Protein AF-A0A098M3K3-F1 (afdb_monomer_lite)

Radius of gyration: 18.9 Å; chains: 1; bounding box: 33×26×67 Å

Structure (mmCIF, N/CA/C/O backbone):
data_AF-A0A098M3K3-F1
#
_entry.id   AF-A0A098M3K3-F1
#
loop_
_atom_site.group_PDB
_atom_site.id
_atom_site.type_symbol
_atom_site.label_atom_id
_atom_site.label_alt_id
_atom_site.label_comp_id
_atom_site.label_asym_id
_atom_site.label_entity_id
_atom_site.label_seq_id
_atom_site.pdbx_PDB_ins_code
_atom_site.Cartn_x
_atom_site.Cartn_y
_atom_site.Cartn_z
_atom_site.occupancy
_atom_site.B_iso_or_equiv
_atom_site.auth_seq_id
_atom_site.auth_comp_id
_atom_site.auth_asym_id
_atom_site.auth_atom_id
_atom_site.pdbx_PDB_model_num
ATOM 1 N N . MET A 1 1 ? -6.202 -13.510 -53.362 1.00 38.06 1 MET A N 1
ATOM 2 C CA . MET A 1 1 ? -5.895 -13.620 -51.919 1.00 38.06 1 MET A CA 1
ATOM 3 C C . MET A 1 1 ? -5.090 -12.395 -51.524 1.00 38.06 1 MET A C 1
ATOM 5 O O . MET A 1 1 ? -4.087 -12.136 -52.174 1.00 38.06 1 MET A O 1
ATOM 9 N N . LYS A 1 2 ? -5.556 -11.593 -50.558 1.00 47.62 2 LYS A N 1
ATOM 10 C CA . LYS A 1 2 ? -4.767 -10.476 -50.016 1.00 47.62 2 LYS A CA 1
ATOM 11 C C . LYS A 1 2 ? -3.870 -11.036 -48.911 1.00 47.62 2 LYS A C 1
ATOM 13 O O . LYS A 1 2 ? -4.375 -11.716 -48.024 1.00 47.62 2 LYS A O 1
ATOM 18 N N . GLY A 1 3 ? -2.561 -10.839 -49.053 1.00 48.12 3 GLY A N 1
ATOM 19 C CA . GLY A 1 3 ? -1.548 -11.338 -48.127 1.00 48.12 3 GLY A CA 1
ATOM 20 C C . GLY A 1 3 ? -1.665 -10.679 -46.755 1.00 48.12 3 GLY A C 1
ATOM 21 O O . GLY A 1 3 ? -2.018 -9.506 -46.656 1.00 48.12 3 GLY A O 1
ATOM 22 N N . PHE A 1 4 ? -1.391 -11.451 -45.709 1.00 59.00 4 PHE A N 1
ATOM 23 C CA . PHE A 1 4 ? -1.269 -10.941 -44.349 1.00 59.00 4 PHE A CA 1
ATOM 24 C C . PHE A 1 4 ? 0.049 -10.167 -44.218 1.00 59.00 4 PHE A C 1
ATOM 26 O O . PHE A 1 4 ? 1.101 -10.696 -44.576 1.00 59.00 4 PHE A O 1
ATOM 33 N N . SER A 1 5 ? 0.003 -8.934 -43.708 1.00 55.91 5 SER A N 1
ATOM 34 C CA . SER A 1 5 ? 1.188 -8.234 -43.208 1.00 55.91 5 SER A CA 1
ATOM 35 C C . SER A 1 5 ? 1.329 -8.522 -41.718 1.00 55.91 5 SER A C 1
ATOM 37 O O . SER A 1 5 ? 0.404 -8.272 -40.947 1.00 55.91 5 SER A O 1
ATOM 39 N N . PHE A 1 6 ? 2.478 -9.055 -41.318 1.00 48.59 6 PHE A N 1
ATOM 40 C CA . PHE A 1 6 ? 2.827 -9.211 -39.911 1.00 48.59 6 PHE A CA 1
ATOM 41 C C . PHE A 1 6 ? 3.585 -7.963 -39.458 1.00 48.59 6 PHE A C 1
ATOM 43 O O . PHE A 1 6 ? 4.682 -7.698 -39.948 1.00 48.59 6 PHE A O 1
ATOM 50 N N . GLU A 1 7 ? 3.000 -7.198 -38.538 1.00 60.22 7 GLU A N 1
ATOM 51 C CA . GLU A 1 7 ? 3.714 -6.152 -37.806 1.00 60.22 7 GLU A CA 1
ATOM 52 C C . GLU A 1 7 ? 4.332 -6.778 -36.554 1.00 60.22 7 GLU A C 1
ATOM 54 O O . GLU A 1 7 ? 3.639 -7.306 -35.682 1.00 60.22 7 GLU A O 1
ATOM 59 N N . LEU A 1 8 ? 5.662 -6.776 -36.493 1.00 50.25 8 LEU A N 1
ATOM 60 C CA . LEU A 1 8 ? 6.417 -7.294 -35.360 1.00 50.25 8 LEU A CA 1
ATOM 61 C C . LEU A 1 8 ? 6.296 -6.313 -34.182 1.00 50.25 8 LEU A C 1
ATOM 63 O O . LEU A 1 8 ? 7.024 -5.329 -34.110 1.00 50.25 8 LEU A O 1
ATOM 67 N N . LEU A 1 9 ? 5.376 -6.586 -33.254 1.00 58.22 9 LEU A N 1
ATOM 68 C CA . LEU A 1 9 ? 5.146 -5.766 -32.052 1.00 58.22 9 LEU A CA 1
ATOM 69 C C . LEU A 1 9 ? 6.146 -6.039 -30.910 1.00 58.22 9 LEU A C 1
ATOM 71 O O . LEU A 1 9 ? 6.107 -5.364 -29.881 1.00 58.22 9 LEU A O 1
ATOM 75 N N . TRP A 1 10 ? 7.036 -7.026 -31.060 1.00 50.72 10 TRP A N 1
ATOM 76 C CA . TRP A 1 10 ? 7.972 -7.426 -30.010 1.00 50.72 10 TRP A CA 1
ATOM 77 C C . TRP A 1 10 ? 9.378 -7.670 -30.564 1.00 50.72 10 TRP A C 1
ATOM 79 O O . TRP A 1 10 ? 9.613 -8.647 -31.271 1.00 50.72 10 TRP A O 1
ATOM 89 N N . ASN A 1 11 ? 10.313 -6.786 -30.210 1.00 52.22 11 ASN A N 1
ATOM 90 C CA . ASN A 1 11 ? 11.748 -6.986 -30.391 1.00 52.22 11 ASN A CA 1
ATOM 91 C C . ASN A 1 11 ? 12.395 -7.145 -29.002 1.00 52.22 11 ASN A C 1
ATOM 93 O O . ASN A 1 11 ? 12.332 -6.230 -28.181 1.00 52.22 11 ASN A O 1
ATOM 97 N N . SER A 1 12 ? 12.959 -8.322 -28.720 1.00 54.84 12 SER A N 1
ATOM 98 C CA . SER A 1 12 ? 13.575 -8.664 -27.431 1.00 54.84 12 SER A CA 1
ATOM 99 C C . SER A 1 12 ? 14.977 -8.083 -27.244 1.00 54.84 12 SER A C 1
ATOM 101 O O . SER A 1 12 ? 15.460 -8.038 -26.121 1.00 54.84 12 SER A O 1
ATOM 103 N N . GLU A 1 13 ? 15.637 -7.624 -28.308 1.00 57.53 13 GLU A N 1
ATOM 104 C CA . GLU A 1 13 ? 17.044 -7.206 -28.245 1.00 57.53 13 GLU A CA 1
ATOM 105 C C . GLU A 1 13 ? 17.234 -5.785 -27.694 1.00 57.53 13 GLU A C 1
ATOM 107 O O . GLU A 1 13 ? 18.287 -5.479 -27.148 1.00 57.53 13 GLU A O 1
ATOM 112 N N . SER A 1 14 ? 16.215 -4.920 -27.764 1.00 52.28 14 SER A N 1
ATOM 113 C CA . SER A 1 14 ? 16.293 -3.535 -27.270 1.00 52.28 14 SER A CA 1
ATOM 114 C C . SER A 1 14 ? 15.765 -3.338 -25.842 1.00 52.28 14 SER A C 1
ATOM 116 O O . SER A 1 14 ? 15.776 -2.215 -25.345 1.00 52.28 14 SER A O 1
ATOM 118 N N . ARG A 1 15 ? 15.223 -4.387 -25.205 1.00 52.81 15 ARG A N 1
ATOM 119 C CA . ARG A 1 15 ? 14.517 -4.294 -23.909 1.00 52.81 15 ARG A CA 1
ATOM 120 C C . ARG A 1 15 ? 15.337 -4.761 -22.710 1.00 52.81 15 ARG A C 1
ATOM 122 O O . ARG A 1 15 ? 15.016 -4.348 -21.608 1.00 52.81 15 ARG A O 1
ATOM 129 N N . VAL A 1 16 ? 16.391 -5.552 -22.910 1.00 56.22 16 VAL A N 1
ATOM 130 C CA . VAL A 1 16 ? 17.122 -6.207 -21.807 1.00 56.22 16 VAL A CA 1
ATOM 131 C C . VAL A 1 16 ? 17.787 -5.199 -20.865 1.00 56.22 16 VAL A C 1
ATOM 133 O O . VAL A 1 16 ? 17.616 -5.302 -19.654 1.00 56.22 16 VAL A O 1
ATOM 136 N N . ASP A 1 17 ? 18.474 -4.186 -21.400 1.00 57.72 17 ASP A N 1
ATOM 137 C CA . ASP A 1 17 ? 19.145 -3.172 -20.569 1.00 57.72 17 ASP A CA 1
ATOM 138 C C . ASP A 1 17 ? 18.135 -2.264 -19.848 1.00 57.72 17 ASP A C 1
ATOM 140 O O . ASP A 1 17 ? 18.306 -1.933 -18.676 1.00 57.72 17 ASP A O 1
ATOM 144 N N . ALA A 1 18 ? 17.037 -1.911 -20.526 1.00 64.44 18 ALA A N 1
ATOM 145 C CA . ALA A 1 18 ? 15.964 -1.106 -19.946 1.00 64.44 18 ALA A CA 1
ATOM 146 C C . ALA A 1 18 ? 15.190 -1.863 -18.851 1.00 64.44 18 ALA A C 1
ATOM 148 O O . ALA A 1 18 ? 14.774 -1.266 -17.862 1.00 64.44 18 ALA A O 1
ATOM 149 N N . GLU A 1 19 ? 15.004 -3.171 -19.016 1.00 66.00 19 GLU A N 1
ATOM 150 C CA . GLU A 1 19 ? 14.323 -4.046 -18.060 1.00 66.00 19 GLU A CA 1
ATOM 151 C C . GLU A 1 19 ? 15.200 -4.310 -1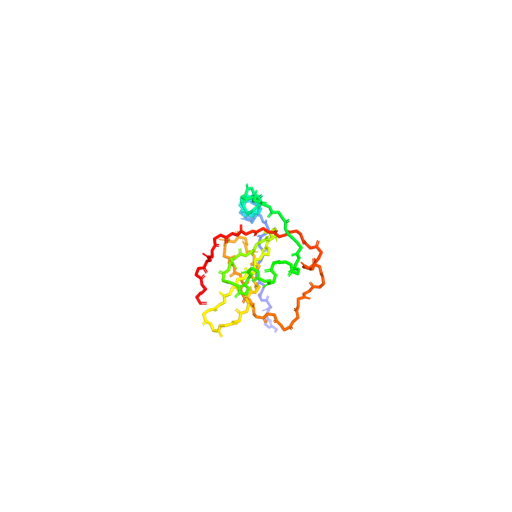6.830 1.00 66.00 19 GLU A C 1
ATOM 153 O O . GLU A 1 19 ? 14.726 -4.165 -15.706 1.00 66.00 19 GLU A O 1
ATOM 158 N N . ALA A 1 20 ? 16.504 -4.537 -17.018 1.00 77.12 20 ALA A N 1
ATOM 159 C CA . ALA A 1 20 ? 17.460 -4.656 -15.915 1.00 77.12 20 ALA A CA 1
ATOM 160 C C . ALA A 1 20 ? 17.564 -3.366 -15.078 1.00 77.12 20 ALA A C 1
ATOM 162 O O . ALA A 1 20 ? 17.656 -3.420 -13.848 1.00 77.12 20 ALA A O 1
ATOM 163 N N . ASP A 1 21 ? 17.525 -2.195 -15.723 1.00 78.06 21 ASP A N 1
ATOM 164 C CA . ASP A 1 21 ? 17.522 -0.909 -15.024 1.00 78.06 21 ASP A CA 1
ATOM 165 C C . ASP A 1 21 ? 16.230 -0.668 -14.231 1.00 78.06 21 ASP A C 1
ATOM 167 O O . ASP A 1 21 ? 16.288 -0.136 -13.117 1.00 78.06 21 ASP A O 1
ATOM 171 N N . LEU A 1 22 ? 15.074 -1.059 -14.776 1.00 75.94 22 LEU A N 1
ATOM 172 C CA . LEU A 1 22 ? 13.790 -0.996 -14.071 1.00 75.94 22 LEU A CA 1
ATOM 173 C C . LEU A 1 22 ? 13.764 -1.947 -12.873 1.00 75.94 22 LEU A C 1
ATOM 175 O O . LEU A 1 22 ? 13.374 -1.532 -11.782 1.00 75.94 22 LEU A O 1
ATOM 179 N N . ASP A 1 23 ? 14.244 -3.176 -13.048 1.00 80.56 23 ASP A N 1
ATOM 180 C CA . ASP A 1 23 ? 14.338 -4.162 -11.973 1.00 80.56 23 ASP A CA 1
ATOM 181 C C . ASP A 1 23 ? 15.239 -3.668 -10.845 1.00 80.56 23 ASP A C 1
ATOM 183 O O . ASP A 1 23 ? 14.852 -3.720 -9.676 1.00 80.56 23 ASP A O 1
ATOM 187 N N . ARG A 1 24 ? 16.416 -3.121 -11.176 1.00 82.62 24 ARG A N 1
ATOM 188 C CA . ARG A 1 24 ? 17.321 -2.540 -10.177 1.00 82.62 24 ARG A CA 1
ATOM 189 C C . ARG A 1 24 ? 16.627 -1.440 -9.375 1.00 82.62 24 ARG A C 1
ATOM 191 O O . ARG A 1 24 ? 16.644 -1.490 -8.148 1.00 82.62 24 ARG A O 1
ATOM 198 N N . ARG A 1 25 ? 15.989 -0.478 -10.050 1.00 82.62 25 ARG A N 1
ATOM 199 C CA . ARG A 1 25 ? 15.268 0.624 -9.388 1.00 82.62 25 ARG A CA 1
ATOM 200 C C . ARG A 1 25 ? 14.134 0.107 -8.512 1.00 82.62 25 ARG A C 1
ATOM 202 O O . ARG A 1 25 ? 13.949 0.589 -7.400 1.00 82.62 25 ARG A O 1
ATOM 209 N N . TYR A 1 26 ? 13.395 -0.894 -8.979 1.00 80.25 26 TYR A N 1
ATOM 210 C CA . TYR A 1 26 ? 12.329 -1.512 -8.202 1.00 80.25 26 TYR A CA 1
ATOM 211 C C . TYR A 1 26 ? 12.863 -2.171 -6.922 1.00 80.25 26 TYR A C 1
ATOM 213 O O . TYR A 1 26 ? 12.312 -1.948 -5.844 1.00 80.25 26 TYR A O 1
ATOM 221 N N . GLN A 1 27 ? 13.979 -2.903 -7.001 1.00 85.44 27 GLN A N 1
ATOM 222 C CA . GLN A 1 27 ? 14.631 -3.483 -5.821 1.00 85.44 27 GLN A CA 1
ATOM 223 C C . GLN A 1 27 ? 15.174 -2.417 -4.858 1.00 85.44 27 GLN A C 1
ATOM 225 O O . GLN A 1 27 ? 15.039 -2.561 -3.641 1.00 85.44 27 GLN A O 1
ATOM 230 N N . GLU A 1 28 ? 15.747 -1.328 -5.375 1.00 86.19 28 GLU A N 1
ATOM 231 C CA . GLU A 1 28 ? 16.180 -0.183 -4.563 1.00 86.19 28 GLU A CA 1
ATOM 232 C C . GLU A 1 28 ? 14.997 0.456 -3.823 1.00 86.19 28 GLU A C 1
ATOM 234 O O . GLU A 1 28 ? 15.110 0.750 -2.634 1.00 86.19 28 GLU A O 1
ATOM 239 N N . MET A 1 29 ? 13.839 0.602 -4.475 1.00 84.00 29 MET A N 1
ATOM 240 C CA . MET A 1 29 ? 12.633 1.142 -3.841 1.00 84.00 29 MET A CA 1
ATOM 241 C C . MET A 1 29 ? 12.066 0.213 -2.768 1.00 84.00 29 MET A C 1
ATOM 243 O O . MET A 1 29 ? 11.724 0.689 -1.688 1.00 84.00 29 MET A O 1
ATOM 247 N N . LEU A 1 30 ? 12.012 -1.100 -3.017 1.00 85.75 30 LEU A N 1
ATOM 248 C CA . LEU A 1 30 ? 11.629 -2.074 -1.988 1.00 85.75 30 LEU A CA 1
ATOM 249 C C . LEU A 1 30 ? 12.563 -1.983 -0.784 1.00 85.75 30 LEU A C 1
ATOM 251 O O . LEU A 1 30 ? 12.113 -1.905 0.355 1.00 85.75 30 LEU A O 1
ATOM 255 N N . THR A 1 31 ? 13.866 -1.921 -1.042 1.00 84.88 31 THR A N 1
ATOM 256 C CA . THR A 1 31 ? 14.869 -1.771 0.011 1.00 84.88 31 THR A CA 1
ATOM 257 C C . THR A 1 31 ? 14.666 -0.465 0.772 1.00 84.88 31 THR A C 1
ATOM 259 O O . THR A 1 31 ? 14.720 -0.468 1.991 1.00 84.88 31 THR A O 1
ATOM 262 N N . ALA A 1 32 ? 14.363 0.644 0.097 1.00 81.88 32 ALA A N 1
ATOM 263 C CA . ALA A 1 32 ? 14.106 1.931 0.740 1.00 81.88 32 ALA A CA 1
ATOM 264 C C . ALA A 1 32 ? 12.838 1.925 1.614 1.00 81.88 32 ALA A C 1
ATOM 266 O O . ALA A 1 32 ? 12.846 2.513 2.699 1.00 81.88 32 ALA A O 1
ATOM 267 N N . VAL A 1 33 ? 11.775 1.235 1.180 1.00 80.81 33 VAL A N 1
ATOM 268 C CA . VAL A 1 33 ? 10.573 1.004 2.000 1.00 80.81 33 VAL A CA 1
ATOM 269 C C . VAL A 1 33 ? 10.942 0.234 3.268 1.00 80.81 33 VAL A C 1
ATOM 271 O O . VAL A 1 33 ? 10.517 0.618 4.355 1.00 80.81 33 VAL A O 1
ATOM 274 N N . GLU A 1 34 ? 11.780 -0.794 3.145 1.00 82.50 34 GLU A N 1
ATOM 275 C CA . GLU A 1 34 ? 12.187 -1.675 4.244 1.00 82.50 34 GLU A CA 1
ATOM 276 C C . GLU A 1 34 ? 13.325 -1.109 5.117 1.00 82.50 34 GLU A C 1
ATOM 278 O O . GLU A 1 34 ? 13.480 -1.501 6.267 1.00 82.50 34 GLU A O 1
ATOM 283 N N . CYS A 1 35 ? 14.146 -0.181 4.630 1.00 69.50 35 CYS A N 1
ATOM 284 C CA . CYS A 1 35 ? 15.260 0.381 5.400 1.00 69.50 35 CYS A CA 1
ATOM 285 C C . CYS A 1 35 ? 14.809 1.431 6.425 1.00 69.50 35 CYS A C 1
ATOM 287 O O . CYS A 1 35 ? 15.563 1.732 7.347 1.00 69.50 35 CYS A O 1
ATOM 289 N N . ASN A 1 36 ? 13.583 1.951 6.310 1.00 61.31 36 ASN A N 1
ATOM 290 C CA . ASN A 1 36 ? 12.986 2.879 7.279 1.00 61.31 36 ASN A CA 1
ATOM 291 C C . ASN A 1 36 ? 12.232 2.179 8.426 1.00 61.31 36 ASN A C 1
ATOM 293 O O . ASN A 1 36 ? 11.456 2.825 9.133 1.00 61.31 36 ASN A O 1
ATOM 297 N N . LYS A 1 37 ? 12.457 0.873 8.633 1.00 63.25 37 LYS A N 1
ATOM 298 C CA . LYS A 1 37 ? 11.828 0.087 9.704 1.00 63.25 37 LYS A CA 1
ATOM 299 C C . LYS A 1 37 ? 12.066 0.712 11.078 1.00 63.25 37 LYS A C 1
ATOM 301 O O . LYS A 1 37 ? 13.151 0.625 11.653 1.00 63.25 37 LYS A O 1
ATOM 306 N N . ARG A 1 38 ? 11.010 1.314 11.619 1.00 65.75 38 ARG A N 1
ATOM 307 C CA . ARG A 1 38 ? 10.796 1.375 13.068 1.00 65.75 38 ARG A CA 1
ATOM 308 C C . ARG A 1 38 ? 10.247 0.019 13.531 1.00 65.75 38 ARG A C 1
ATOM 310 O O . ARG A 1 38 ? 10.405 -0.979 12.833 1.00 65.75 38 ARG A O 1
ATOM 317 N N . ASP A 1 39 ? 9.636 -0.018 14.709 1.00 78.31 39 ASP A N 1
ATOM 318 C CA . ASP A 1 39 ? 8.959 -1.203 15.234 1.00 78.31 39 ASP A CA 1
ATOM 319 C C . ASP A 1 39 ? 8.039 -1.849 14.179 1.00 78.31 39 ASP A C 1
ATOM 321 O O . ASP A 1 39 ? 7.304 -1.154 13.473 1.00 78.31 39 ASP A O 1
ATOM 325 N N . GLU A 1 40 ? 8.100 -3.178 14.076 1.00 82.88 40 GLU A N 1
ATOM 326 C CA . GLU A 1 40 ? 7.241 -3.968 13.195 1.00 82.88 40 GLU A CA 1
ATOM 327 C C . GLU A 1 40 ? 6.024 -4.494 13.962 1.00 82.88 40 GLU A C 1
ATOM 329 O O . GLU A 1 40 ? 6.134 -4.978 15.094 1.00 82.88 40 GLU A O 1
ATOM 334 N N . PHE A 1 41 ? 4.864 -4.470 13.312 1.00 83.25 41 PHE A N 1
ATOM 335 C CA . PHE A 1 41 ? 3.591 -4.853 13.909 1.00 83.25 41 PHE A CA 1
ATOM 336 C C . PHE A 1 41 ? 2.883 -5.947 13.104 1.00 83.25 41 PHE A C 1
ATOM 338 O O . PHE A 1 41 ? 3.224 -6.257 11.957 1.00 83.25 41 PHE A O 1
ATOM 345 N N . SER A 1 42 ? 1.909 -6.593 13.748 1.00 84.94 42 SER A N 1
ATOM 346 C CA . SER A 1 42 ? 0.972 -7.487 13.069 1.00 84.94 42 SER A CA 1
ATOM 347 C C . SER A 1 42 ? -0.103 -6.679 12.349 1.00 84.94 42 SER A C 1
ATOM 349 O O . SER A 1 42 ? -0.424 -5.564 12.755 1.00 84.94 42 SER A O 1
ATOM 351 N N . PHE A 1 43 ? -0.740 -7.289 11.350 1.00 83.00 43 PHE A N 1
ATOM 352 C CA . PHE A 1 43 ? -1.830 -6.665 10.598 1.00 83.00 43 PHE A CA 1
ATOM 353 C C . PHE A 1 43 ? -2.962 -6.102 11.485 1.00 83.00 43 PHE A C 1
ATOM 355 O O . PHE A 1 43 ? -3.516 -5.050 11.195 1.00 83.00 43 PHE A O 1
ATOM 362 N N . GLN A 1 44 ? -3.299 -6.777 12.592 1.00 80.50 44 GLN A N 1
ATOM 363 C CA . GLN A 1 44 ? -4.355 -6.328 13.515 1.00 80.50 44 GLN A CA 1
ATOM 364 C C . GLN A 1 44 ? -3.992 -5.052 14.283 1.00 80.50 44 GLN A C 1
ATOM 366 O O . GLN A 1 44 ? -4.861 -4.230 14.568 1.00 80.50 44 GLN A O 1
ATO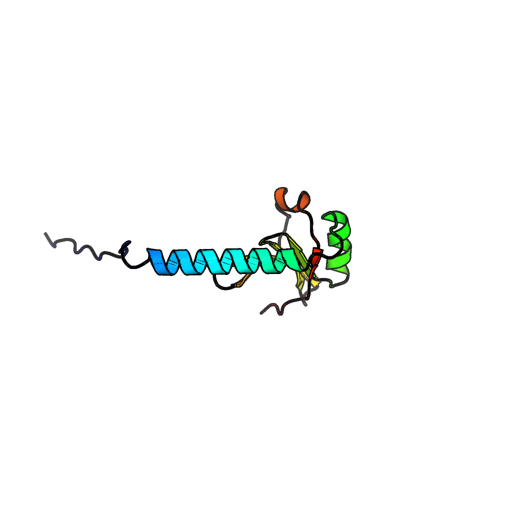M 371 N N . GLU A 1 45 ? -2.724 -4.902 14.662 1.00 78.19 45 GLU A N 1
ATOM 372 C CA . GLU A 1 45 ? -2.254 -3.689 15.335 1.00 78.19 45 GLU A CA 1
ATOM 373 C C . GLU A 1 45 ? -2.153 -2.533 14.331 1.00 78.19 45 GLU A C 1
ATOM 375 O O . GLU A 1 45 ? -2.520 -1.397 14.630 1.00 78.19 45 GLU A O 1
ATOM 380 N N . ASP A 1 46 ? -1.763 -2.858 13.103 1.00 76.31 46 ASP A N 1
ATOM 381 C CA . ASP A 1 46 ? -1.713 -1.933 11.982 1.00 76.31 46 ASP A CA 1
ATOM 382 C C . ASP A 1 46 ? -3.076 -1.396 11.569 1.00 76.31 46 ASP A C 1
ATOM 384 O O . ASP A 1 46 ? -3.207 -0.206 11.300 1.00 76.31 46 ASP A O 1
ATOM 388 N N . GLU A 1 47 ? -4.119 -2.225 11.584 1.00 80.19 47 GLU A N 1
ATOM 389 C CA . GLU A 1 47 ? -5.477 -1.784 11.268 1.00 80.19 47 GLU A CA 1
ATOM 390 C C . GLU A 1 47 ? -5.899 -0.596 12.147 1.00 80.19 47 GLU A C 1
ATOM 392 O O . GLU A 1 47 ? -6.456 0.382 11.652 1.00 80.19 47 GLU A O 1
ATOM 397 N N . ARG A 1 48 ? -5.550 -0.612 13.439 1.00 82.38 48 ARG A N 1
ATOM 398 C CA . ARG A 1 48 ? -5.824 0.514 14.347 1.00 82.38 48 ARG A CA 1
ATOM 399 C C . ARG A 1 48 ? -5.033 1.765 13.978 1.00 82.38 48 ARG A C 1
ATOM 401 O O . ARG A 1 48 ? -5.575 2.863 14.047 1.00 82.38 48 ARG A O 1
ATOM 408 N N . ARG A 1 49 ? -3.765 1.610 13.598 1.00 84.06 49 ARG A N 1
ATOM 409 C CA . ARG A 1 49 ? -2.887 2.718 13.187 1.00 84.06 49 ARG A CA 1
ATOM 410 C C . ARG A 1 49 ? -3.372 3.365 11.897 1.00 84.06 49 ARG A C 1
ATOM 412 O O . ARG A 1 49 ? -3.500 4.585 11.831 1.00 84.06 49 ARG A O 1
ATOM 419 N N . ILE A 1 50 ? -3.743 2.542 10.922 1.00 83.44 50 ILE A N 1
ATOM 420 C CA . ILE A 1 50 ? -4.315 2.982 9.650 1.00 83.44 50 ILE A CA 1
ATOM 421 C C . ILE A 1 50 ? -5.627 3.738 9.890 1.00 83.44 50 ILE A C 1
ATOM 423 O O . ILE A 1 50 ? -5.830 4.810 9.324 1.00 83.44 50 ILE A O 1
ATOM 427 N N . LEU A 1 51 ? -6.497 3.233 10.772 1.00 76.94 51 LEU A N 1
ATOM 428 C CA . LEU A 1 51 ? -7.730 3.928 11.167 1.00 76.94 51 LEU A CA 1
ATOM 429 C C . LEU A 1 51 ? -7.468 5.255 11.899 1.00 76.94 51 LEU A C 1
ATOM 431 O O . LEU A 1 51 ? -8.294 6.161 11.829 1.00 76.94 51 LEU A O 1
ATOM 435 N N . ASN A 1 52 ? -6.314 5.401 12.554 1.00 82.69 52 ASN A N 1
ATOM 436 C CA . ASN A 1 52 ? -5.868 6.662 13.155 1.00 82.69 52 ASN A CA 1
ATOM 437 C C . ASN A 1 52 ? -5.201 7.615 12.143 1.00 82.69 52 ASN A C 1
ATOM 439 O O . ASN A 1 52 ? -4.759 8.699 12.525 1.00 82.69 52 ASN A O 1
ATOM 443 N N . GLY A 1 53 ? -5.146 7.241 10.861 1.00 80.88 53 GLY A N 1
ATOM 444 C CA . GLY A 1 53 ? -4.603 8.059 9.777 1.00 80.88 53 GLY A CA 1
ATOM 445 C C . GLY A 1 53 ? -3.114 7.849 9.497 1.00 80.88 53 GLY A C 1
ATOM 446 O O . GLY A 1 53 ? -2.550 8.586 8.689 1.00 80.88 53 GLY A O 1
ATOM 447 N N . GLU A 1 54 ? -2.471 6.862 10.128 1.00 86.94 54 GLU A N 1
ATOM 448 C CA . GLU A 1 54 ? -1.087 6.492 9.815 1.00 86.94 54 GLU A CA 1
ATOM 449 C C . GLU A 1 54 ? -1.019 5.726 8.480 1.00 86.94 54 GLU A C 1
ATOM 451 O O . GLU A 1 54 ? -1.934 4.990 8.103 1.00 86.94 54 GLU A O 1
ATOM 456 N N . GLY A 1 55 ? 0.076 5.910 7.740 1.00 90.31 55 GLY A N 1
ATOM 457 C CA . GLY A 1 55 ? 0.414 5.048 6.613 1.00 90.31 55 GLY A CA 1
ATOM 458 C C . GLY A 1 55 ? 1.227 3.855 7.104 1.00 90.31 55 GLY A C 1
ATOM 459 O O . GLY A 1 55 ? 2.122 4.023 7.930 1.00 90.31 55 GLY A O 1
ATOM 460 N N . CYS A 1 56 ? 0.965 2.669 6.565 1.00 92.19 56 CYS A N 1
ATOM 461 C CA . CYS A 1 56 ? 1.730 1.462 6.869 1.00 92.19 56 CYS A CA 1
ATOM 462 C C . CYS A 1 56 ? 2.226 0.793 5.587 1.00 92.19 56 CYS A C 1
ATOM 464 O O . CYS A 1 56 ? 1.552 0.847 4.557 1.00 92.19 56 CYS A O 1
ATOM 466 N N . ALA A 1 57 ? 3.393 0.154 5.623 1.00 93.00 57 ALA A N 1
ATOM 467 C CA . ALA A 1 57 ? 3.942 -0.564 4.475 1.00 93.00 57 ALA A CA 1
ATOM 468 C C . ALA A 1 57 ? 4.555 -1.913 4.855 1.00 93.00 57 ALA A C 1
ATOM 470 O O . ALA A 1 57 ? 4.954 -2.131 5.995 1.00 93.00 57 ALA A O 1
ATOM 471 N N . SER A 1 58 ? 4.609 -2.808 3.869 1.00 92.19 58 SER A N 1
ATOM 472 C CA . SER A 1 58 ? 5.330 -4.077 3.927 1.00 92.19 58 SER A CA 1
ATOM 473 C C . SER A 1 58 ? 5.733 -4.512 2.518 1.00 92.19 58 SER A C 1
ATOM 475 O O . SER A 1 58 ? 4.891 -4.827 1.668 1.00 92.19 58 SER A O 1
ATOM 477 N N . GLY A 1 59 ? 7.033 -4.505 2.238 1.00 90.69 59 GLY A N 1
ATOM 478 C CA . GLY A 1 59 ? 7.597 -4.743 0.917 1.00 90.69 59 GLY A CA 1
ATOM 479 C C . GLY A 1 59 ? 6.986 -3.814 -0.131 1.00 90.69 59 GLY A C 1
ATOM 480 O O . GLY A 1 59 ? 7.133 -2.598 -0.080 1.00 90.69 59 GLY A O 1
ATOM 481 N N . LYS A 1 60 ? 6.275 -4.395 -1.102 1.00 93.31 60 LYS A N 1
ATOM 482 C CA . LYS A 1 60 ? 5.595 -3.639 -2.169 1.00 93.31 60 LYS A CA 1
ATOM 483 C C . LYS A 1 60 ? 4.227 -3.087 -1.768 1.00 93.31 60 LYS A C 1
ATOM 485 O O . LYS A 1 60 ? 3.603 -2.379 -2.557 1.00 93.31 60 LYS A O 1
ATOM 490 N N . TRP A 1 61 ? 3.713 -3.500 -0.616 1.00 94.56 61 TRP A N 1
ATOM 491 C CA . TRP A 1 61 ? 2.360 -3.189 -0.187 1.00 94.56 61 TRP A CA 1
ATOM 492 C C . TRP A 1 61 ? 2.349 -1.977 0.719 1.00 94.56 61 TRP A C 1
ATOM 494 O O . TRP A 1 61 ? 3.247 -1.780 1.536 1.00 94.56 61 TRP A O 1
ATOM 504 N N . ARG A 1 62 ? 1.289 -1.190 0.591 1.00 93.44 62 ARG A N 1
ATOM 505 C CA . ARG A 1 62 ? 1.047 -0.024 1.426 1.00 93.44 62 ARG A CA 1
ATOM 506 C C . ARG A 1 62 ? -0.427 0.074 1.771 1.00 93.44 62 ARG A C 1
ATOM 508 O O . ARG A 1 62 ? -1.274 -0.163 0.917 1.00 93.44 62 ARG A O 1
ATOM 515 N N . LEU A 1 63 ? -0.725 0.427 3.010 1.00 92.88 63 LEU A N 1
ATOM 516 C CA . LEU A 1 63 ? -2.065 0.697 3.502 1.00 92.88 63 LEU A CA 1
ATOM 517 C C . LEU A 1 63 ? -2.122 2.130 3.999 1.00 92.88 63 LEU A C 1
ATOM 519 O O . LEU A 1 63 ? -1.213 2.593 4.686 1.00 92.88 63 LEU A O 1
ATOM 523 N N . GLN A 1 64 ? -3.177 2.844 3.632 1.00 92.19 64 GLN A N 1
ATOM 524 C CA . GLN A 1 64 ? -3.351 4.221 4.059 1.00 92.19 64 GLN A CA 1
ATOM 525 C C . GLN A 1 64 ? -4.826 4.613 4.029 1.00 92.19 64 GLN A C 1
ATOM 527 O O . GLN A 1 64 ? -5.597 4.142 3.190 1.00 92.19 64 GLN A O 1
ATOM 532 N N . HIS A 1 65 ? -5.206 5.498 4.944 1.00 91.12 65 HIS A N 1
ATOM 533 C CA . HIS A 1 65 ? -6.526 6.102 4.971 1.00 91.12 65 HIS A CA 1
ATOM 534 C C . HIS A 1 65 ? -6.694 7.123 3.833 1.00 91.12 65 HIS A C 1
ATOM 536 O O . HIS A 1 65 ? -5.856 8.008 3.639 1.00 91.12 65 HIS A O 1
ATOM 542 N N . ALA A 1 66 ? -7.785 7.008 3.086 1.00 88.25 66 ALA A N 1
ATOM 543 C CA . ALA A 1 66 ? -8.183 7.956 2.058 1.00 88.25 66 ALA A CA 1
ATOM 544 C C . ALA A 1 66 ? -9.058 9.081 2.644 1.00 88.25 66 ALA A C 1
ATOM 546 O O . ALA A 1 66 ? -9.668 8.916 3.707 1.00 88.25 66 ALA A O 1
ATOM 547 N N . PRO A 1 67 ? -9.169 10.234 1.954 1.00 86.00 67 PRO A N 1
ATOM 548 C CA . PRO A 1 67 ? -10.003 11.352 2.408 1.00 86.00 67 PRO A CA 1
ATOM 549 C C . PRO A 1 67 ? -11.490 11.010 2.589 1.00 86.00 67 PRO A C 1
ATOM 551 O O . PRO A 1 67 ? -12.197 11.698 3.319 1.00 86.00 67 PRO A O 1
ATOM 554 N N . ASP A 1 68 ? -11.968 9.955 1.930 1.00 88.12 68 ASP A N 1
ATOM 555 C CA . ASP A 1 68 ? -13.356 9.489 1.972 1.00 88.12 68 ASP A CA 1
ATOM 556 C C . ASP A 1 68 ? -13.685 8.590 3.179 1.00 88.12 68 ASP A C 1
ATOM 558 O O . ASP A 1 68 ? -14.808 8.096 3.280 1.00 88.12 68 ASP A O 1
ATOM 562 N N . GLY A 1 69 ? -12.737 8.365 4.096 1.00 85.12 69 GLY A N 1
ATOM 563 C CA . GLY A 1 69 ? -12.953 7.498 5.259 1.00 85.12 69 GLY A CA 1
ATOM 564 C C . GLY A 1 69 ? -12.585 6.030 5.038 1.00 85.12 69 GLY A C 1
ATOM 565 O O . GLY A 1 69 ? -12.781 5.214 5.935 1.00 85.12 69 GLY A O 1
ATOM 566 N N . THR A 1 70 ? -12.113 5.662 3.844 1.00 88.62 70 THR A N 1
ATOM 567 C CA . THR A 1 70 ? -11.809 4.268 3.493 1.00 88.62 70 THR A CA 1
ATOM 568 C C . THR A 1 70 ? -10.320 3.966 3.610 1.00 88.62 70 THR A C 1
ATOM 570 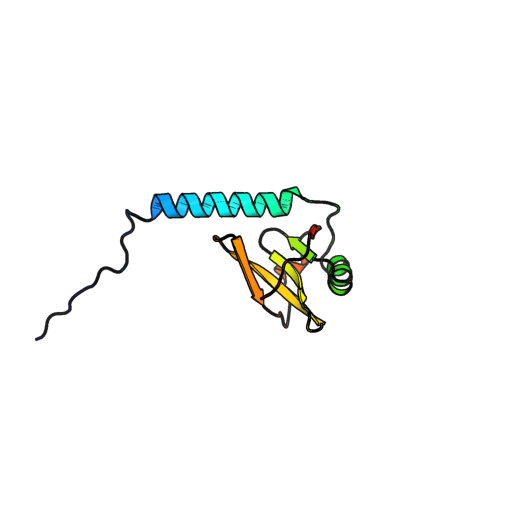O O . THR A 1 70 ? -9.477 4.853 3.517 1.00 88.62 70 THR A O 1
ATOM 573 N N . VAL A 1 71 ? -9.970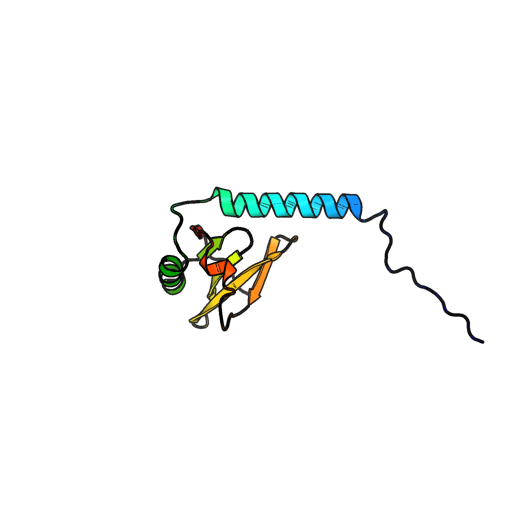 2.690 3.771 1.00 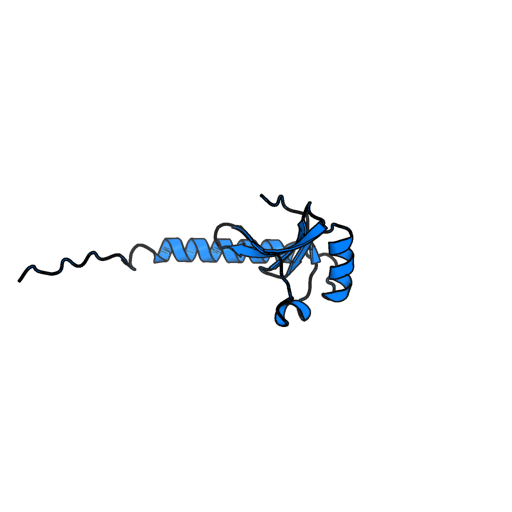89.50 71 VAL A N 1
ATOM 574 C CA . VAL A 1 71 ? -8.578 2.238 3.656 1.00 89.50 71 VAL A CA 1
ATOM 575 C C . VAL A 1 71 ? -8.293 1.851 2.211 1.00 89.50 71 VAL A C 1
ATOM 577 O O . VAL A 1 71 ? -9.073 1.126 1.587 1.00 89.50 71 VAL A O 1
ATOM 580 N N . ARG A 1 72 ? -7.161 2.311 1.677 1.00 93.06 72 ARG A N 1
ATOM 581 C CA . ARG A 1 72 ? -6.661 1.926 0.356 1.00 93.06 72 ARG A CA 1
ATOM 582 C C . ARG A 1 72 ? -5.450 1.022 0.490 1.00 93.06 72 ARG A C 1
ATOM 584 O O . ARG A 1 72 ? -4.561 1.277 1.298 1.00 93.06 72 ARG A O 1
ATOM 591 N N . LEU A 1 73 ? -5.429 -0.015 -0.338 1.00 93.88 73 LEU A N 1
ATOM 592 C CA . LEU A 1 73 ? -4.291 -0.896 -0.541 1.00 93.88 73 LEU A CA 1
ATOM 593 C C . LEU A 1 73 ? -3.563 -0.458 -1.811 1.00 93.88 73 LEU A C 1
ATOM 595 O O . LEU A 1 73 ? -4.135 -0.482 -2.900 1.00 93.88 73 LEU A O 1
ATOM 599 N N . GLY A 1 74 ? -2.311 -0.057 -1.653 1.00 93.56 74 GLY A N 1
ATOM 600 C CA . GLY A 1 74 ? -1.402 0.301 -2.727 1.00 93.56 74 GLY A CA 1
ATOM 601 C C . GLY A 1 74 ? -0.448 -0.845 -3.042 1.00 93.56 74 GLY A C 1
ATOM 602 O O . GLY A 1 74 ? 0.126 -1.441 -2.129 1.00 93.56 74 GLY A O 1
ATOM 603 N N . SER A 1 75 ? -0.237 -1.118 -4.329 1.00 93.56 75 SER A N 1
ATOM 604 C CA . SER A 1 75 ? 0.880 -1.940 -4.810 1.00 93.56 75 SER A CA 1
ATOM 605 C C . SER A 1 75 ? 1.887 -1.059 -5.533 1.00 93.56 75 SER A C 1
ATOM 607 O O . SER A 1 75 ? 1.542 -0.446 -6.548 1.00 93.56 75 SER A O 1
ATOM 609 N N . LEU A 1 76 ? 3.130 -1.062 -5.056 1.00 91.81 76 LEU A N 1
ATOM 610 C CA . LEU A 1 76 ? 4.253 -0.403 -5.712 1.00 91.81 76 LEU A CA 1
ATOM 611 C C . LEU A 1 76 ? 4.451 -0.972 -7.124 1.00 91.81 76 LEU A C 1
ATOM 613 O O . LEU A 1 76 ? 4.443 -2.192 -7.319 1.00 91.81 76 LEU A O 1
ATOM 617 N N . GLN A 1 77 ? 4.604 -0.079 -8.093 1.00 90.06 77 GLN A N 1
ATOM 618 C CA . GLN A 1 77 ? 4.908 -0.378 -9.487 1.00 90.06 77 GLN A CA 1
ATOM 619 C C . GLN A 1 77 ? 6.400 -0.144 -9.772 1.00 90.06 77 GLN A C 1
ATOM 621 O O . GLN A 1 77 ? 7.110 0.501 -8.999 1.00 90.06 77 GLN A O 1
ATOM 626 N N . ALA A 1 78 ? 6.887 -0.650 -10.907 1.00 81.69 78 ALA A N 1
ATOM 627 C CA . ALA A 1 78 ? 8.287 -0.490 -11.314 1.00 81.69 78 ALA A CA 1
ATOM 628 C C . ALA A 1 78 ? 8.689 0.976 -11.570 1.00 81.69 78 ALA A C 1
ATOM 630 O O . ALA A 1 78 ? 9.861 1.324 -11.455 1.00 81.69 78 ALA A O 1
ATOM 631 N N . ASP A 1 79 ? 7.723 1.841 -11.887 1.00 82.19 79 ASP A N 1
ATOM 632 C CA . ASP A 1 79 ? 7.934 3.281 -12.068 1.00 82.19 79 ASP A CA 1
ATOM 633 C C . ASP A 1 79 ? 7.929 4.075 -10.746 1.00 82.19 79 ASP A C 1
ATOM 635 O O . ASP A 1 79 ? 8.109 5.292 -10.758 1.00 82.19 79 ASP A O 1
ATOM 639 N N . GLY A 1 80 ? 7.740 3.396 -9.610 1.00 83.00 80 GLY A N 1
ATOM 640 C CA . GLY A 1 80 ? 7.699 3.991 -8.274 1.00 83.00 80 GLY A CA 1
ATOM 641 C C . GLY A 1 80 ? 6.341 4.553 -7.867 1.00 83.00 80 GLY A C 1
ATOM 642 O O . GLY A 1 80 ? 6.176 4.981 -6.724 1.00 83.00 80 GLY A O 1
ATOM 643 N N . SER A 1 81 ? 5.355 4.521 -8.763 1.00 89.44 81 SER A N 1
ATOM 644 C CA . SER A 1 81 ? 3.976 4.851 -8.425 1.00 89.44 81 SER A CA 1
ATOM 645 C C . SER A 1 81 ? 3.319 3.729 -7.616 1.00 89.44 81 SER A C 1
ATOM 647 O O . SER A 1 81 ? 3.770 2.580 -7.597 1.00 89.44 81 SER A O 1
ATOM 649 N N . TYR A 1 82 ? 2.220 4.063 -6.945 1.00 91.56 82 TYR A N 1
ATOM 650 C CA . TYR A 1 82 ? 1.348 3.077 -6.321 1.00 91.56 82 TYR A CA 1
ATOM 651 C C . TYR A 1 82 ? 0.062 2.961 -7.125 1.00 91.56 82 TYR A C 1
ATOM 653 O O . TYR A 1 82 ? -0.621 3.952 -7.374 1.00 91.56 82 TYR A O 1
ATOM 661 N N . ASN A 1 83 ? -0.295 1.730 -7.479 1.00 92.25 83 ASN A N 1
ATOM 662 C CA . ASN A 1 83 ? -1.643 1.431 -7.938 1.00 92.25 83 ASN A CA 1
ATOM 663 C C . ASN A 1 83 ? -2.534 1.205 -6.713 1.00 92.25 83 ASN A C 1
ATOM 665 O O . ASN A 1 83 ? -2.280 0.274 -5.941 1.00 92.25 83 ASN A O 1
ATOM 669 N N . TRP A 1 84 ? -3.544 2.056 -6.534 1.00 93.50 84 TRP A N 1
ATOM 670 C CA . TRP A 1 84 ? -4.415 2.071 -5.362 1.00 93.50 84 TRP A CA 1
ATOM 671 C C . TRP A 1 84 ? -5.756 1.394 -5.632 1.00 93.50 84 TRP A C 1
ATOM 673 O O . TRP A 1 84 ? -6.427 1.658 -6.626 1.00 93.50 84 TRP A O 1
ATOM 683 N N . MET A 1 85 ? -6.199 0.570 -4.686 1.00 92.56 85 MET A N 1
ATOM 684 C CA . MET A 1 85 ? -7.532 -0.028 -4.693 1.00 92.56 85 MET A CA 1
ATOM 685 C C . MET A 1 85 ? -8.187 0.059 -3.316 1.00 92.56 85 MET A C 1
ATOM 687 O O . MET A 1 85 ? -7.502 0.102 -2.296 1.00 92.56 85 MET A O 1
ATOM 691 N N . GLN A 1 86 ? -9.520 0.050 -3.276 1.00 92.12 86 GLN A N 1
ATOM 692 C CA . GLN A 1 86 ? -10.270 -0.173 -2.040 1.00 92.12 86 GLN A CA 1
ATOM 693 C C . GLN A 1 86 ? -10.566 -1.671 -1.908 1.00 92.12 86 GLN A C 1
ATOM 695 O O . GLN A 1 86 ? -11.375 -2.198 -2.679 1.00 92.12 86 GLN A O 1
ATOM 700 N N . PRO A 1 87 ? -9.911 -2.392 -0.987 1.00 87.12 87 PRO A N 1
ATOM 701 C CA . PRO A 1 87 ? -10.203 -3.799 -0.778 1.00 87.12 87 PRO A CA 1
ATOM 702 C C . PRO A 1 87 ? -11.563 -3.972 -0.088 1.00 87.12 87 PRO A C 1
ATOM 704 O O . PRO A 1 87 ? -11.870 -3.292 0.886 1.00 87.12 87 PRO A O 1
ATOM 707 N N . ILE A 1 88 ? -12.366 -4.924 -0.572 1.00 85.81 88 ILE A N 1
ATOM 708 C CA . ILE A 1 88 ? -13.545 -5.434 0.159 1.00 85.81 88 ILE A CA 1
ATOM 709 C C . ILE A 1 88 ? -13.102 -6.501 1.177 1.00 85.81 88 ILE A C 1
ATOM 711 O O . ILE A 1 88 ? -13.681 -6.626 2.251 1.00 85.81 88 ILE A O 1
ATOM 715 N N . TYR A 1 89 ? -12.031 -7.234 0.851 1.00 85.25 89 TYR A N 1
ATOM 716 C CA . TYR A 1 89 ? -11.321 -8.158 1.733 1.00 85.25 89 TYR A CA 1
ATOM 717 C C . TYR A 1 89 ? -9.819 -8.037 1.485 1.00 85.25 89 TYR A C 1
ATOM 719 O O . TYR A 1 89 ? -9.393 -7.811 0.348 1.00 85.25 89 TYR A O 1
ATOM 727 N N . TYR A 1 90 ? -9.016 -8.244 2.526 1.00 85.81 90 TYR A N 1
ATOM 728 C CA . TYR A 1 90 ? -7.567 -8.332 2.384 1.00 85.81 90 TYR A CA 1
ATOM 729 C C . TYR A 1 90 ? -7.162 -9.746 1.947 1.00 85.81 90 TYR A C 1
ATOM 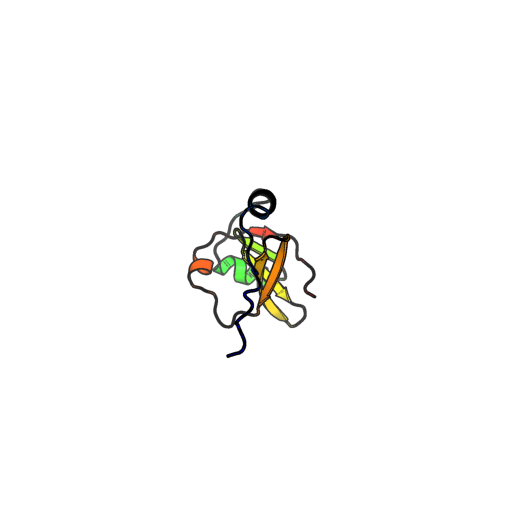731 O O . TYR A 1 90 ? -7.608 -10.720 2.561 1.00 85.81 90 TYR A O 1
ATOM 739 N N . PRO A 1 91 ? -6.320 -9.893 0.907 1.00 86.81 91 PRO A N 1
ATOM 740 C CA . PRO A 1 91 ? -5.711 -11.176 0.582 1.00 86.81 91 PRO A CA 1
ATOM 741 C C . PRO A 1 91 ? -5.026 -11.780 1.822 1.00 86.81 91 PRO A C 1
ATOM 743 O O . PRO A 1 91 ? -4.259 -11.063 2.466 1.00 86.81 91 PRO A O 1
ATOM 746 N N . PRO A 1 92 ? -5.231 -13.075 2.150 1.00 88.94 92 PRO A N 1
ATOM 747 C CA . PRO A 1 92 ? -4.709 -13.672 3.385 1.00 88.94 92 PRO A CA 1
ATOM 748 C C . PRO A 1 92 ? -3.203 -13.498 3.578 1.00 88.94 92 PRO A C 1
ATOM 750 O O . PRO A 1 92 ? -2.751 -13.275 4.692 1.00 88.94 92 PRO A O 1
ATOM 753 N N . ILE A 1 93 ? -2.439 -13.504 2.482 1.00 88.12 93 ILE A N 1
ATOM 754 C CA . ILE A 1 93 ? -0.990 -13.294 2.521 1.00 88.12 93 ILE A CA 1
ATOM 755 C C . ILE A 1 93 ? -0.588 -11.961 3.163 1.00 88.12 93 ILE A C 1
ATOM 757 O O . ILE A 1 93 ? 0.487 -11.884 3.738 1.00 88.12 93 ILE A O 1
ATOM 761 N N . LEU A 1 94 ? -1.439 -10.930 3.101 1.00 90.06 94 LEU A N 1
ATOM 762 C CA . LEU A 1 94 ? -1.180 -9.625 3.719 1.00 90.06 94 LEU A CA 1
ATOM 763 C C . LEU A 1 94 ? -1.291 -9.659 5.248 1.00 90.06 94 LEU A C 1
ATOM 765 O O . LEU A 1 94 ? -0.670 -8.840 5.923 1.00 90.06 94 LEU A O 1
ATOM 769 N N . LEU A 1 95 ? -2.070 -10.600 5.789 1.00 89.25 95 LEU A N 1
ATOM 770 C CA . LEU A 1 95 ? -2.313 -10.731 7.226 1.00 89.25 95 LEU A CA 1
ATOM 771 C C . LEU A 1 95 ? -1.084 -11.275 7.965 1.00 89.25 95 LEU A C 1
ATOM 773 O O . LEU A 1 95 ? -0.872 -10.951 9.133 1.00 89.25 95 LEU A O 1
ATOM 777 N N . ASP A 1 96 ? -0.271 -12.068 7.265 1.00 89.06 96 ASP A N 1
ATOM 778 C CA . ASP A 1 96 ? 0.949 -12.686 7.793 1.00 89.06 96 ASP A CA 1
ATOM 779 C C . ASP A 1 96 ? 2.189 -11.789 7.645 1.00 89.06 96 ASP A C 1
ATOM 781 O O . ASP A 1 96 ? 3.253 -12.097 8.192 1.00 89.06 96 ASP A O 1
ATOM 785 N N . LEU A 1 97 ? 2.072 -10.679 6.910 1.00 90.44 97 LEU A N 1
ATOM 786 C CA . LEU A 1 97 ? 3.173 -9.740 6.724 1.00 90.44 97 LEU A CA 1
ATOM 787 C C . LEU A 1 97 ? 3.502 -8.990 8.018 1.00 90.44 97 LEU A C 1
ATOM 789 O O . LEU A 1 97 ? 2.656 -8.767 8.888 1.00 90.44 97 LEU A O 1
ATOM 793 N N . LYS A 1 98 ? 4.767 -8.578 8.116 1.00 89.62 98 LYS A N 1
ATOM 794 C CA . LYS A 1 98 ? 5.228 -7.603 9.102 1.00 89.62 98 LYS A CA 1
ATOM 795 C C . LYS A 1 98 ? 5.148 -6.226 8.487 1.00 89.62 98 LYS A C 1
ATOM 797 O O . LYS A 1 98 ? 5.655 -6.024 7.384 1.00 89.62 98 LYS A O 1
ATOM 802 N N . TRP A 1 99 ? 4.493 -5.324 9.195 1.00 91.50 99 TRP A N 1
ATOM 803 C CA . TRP A 1 99 ? 4.232 -3.983 8.713 1.00 91.50 99 TRP A CA 1
ATOM 804 C C . TRP A 1 99 ? 4.908 -2.949 9.597 1.00 91.50 99 TRP A C 1
ATOM 806 O O . TRP A 1 99 ? 5.119 -3.184 10.788 1.00 91.50 99 TRP A O 1
ATOM 816 N N . HIS A 1 100 ? 5.221 -1.798 9.018 1.00 90.44 100 HIS A N 1
ATOM 817 C CA . HIS A 1 100 ? 5.807 -0.670 9.730 1.00 90.44 100 HIS A CA 1
ATOM 818 C C . HIS A 1 100 ? 5.193 0.648 9.273 1.00 90.44 100 HIS A C 1
ATOM 820 O O . HIS A 1 100 ? 4.752 0.800 8.130 1.00 90.44 100 HIS A O 1
ATOM 826 N N . VAL A 1 101 ? 5.198 1.617 10.187 1.00 90.06 101 VAL A N 1
ATOM 827 C CA . VAL A 1 101 ? 4.668 2.961 9.943 1.00 90.06 101 VAL A CA 1
ATOM 828 C C . VAL A 1 101 ? 5.558 3.709 8.953 1.00 90.06 101 VAL A C 1
ATOM 830 O O . VAL A 1 101 ? 6.786 3.699 9.059 1.00 90.06 101 VAL A O 1
ATOM 833 N N . VAL A 1 102 ? 4.921 4.391 8.009 1.00 89.25 102 VAL A N 1
ATOM 834 C CA . VAL A 1 102 ? 5.540 5.196 6.957 1.00 89.25 102 VAL A CA 1
ATOM 835 C C . VAL A 1 102 ? 4.769 6.502 6.761 1.00 89.25 102 VAL A C 1
ATOM 837 O O . VAL A 1 102 ? 3.585 6.597 7.086 1.00 89.25 102 VAL A O 1
ATOM 840 N N . ASP A 1 103 ? 5.424 7.504 6.175 1.00 88.44 103 ASP A N 1
ATOM 841 C CA . ASP A 1 103 ? 4.765 8.764 5.816 1.00 88.44 103 ASP A CA 1
ATOM 842 C C . ASP A 1 103 ? 3.631 8.527 4.820 1.00 88.44 103 ASP A C 1
ATOM 844 O O . ASP A 1 103 ? 3.763 7.702 3.911 1.00 88.44 103 ASP A O 1
ATOM 848 N N . THR A 1 104 ? 2.533 9.264 4.961 1.00 86.62 104 THR A N 1
ATOM 849 C CA . THR A 1 104 ? 1.382 9.197 4.057 1.00 86.62 104 THR A CA 1
ATOM 850 C C . THR A 1 104 ? 1.703 9.827 2.700 1.00 86.62 104 THR A C 1
ATOM 852 O O . THR A 1 104 ? 2.423 10.819 2.605 1.00 86.62 104 THR A O 1
ATOM 855 N N . LEU A 1 105 ? 1.180 9.232 1.627 1.00 85.00 105 LEU A N 1
ATOM 856 C CA . LEU A 1 105 ? 1.322 9.741 0.262 1.00 85.00 105 LEU A CA 1
ATOM 857 C C . LEU A 1 105 ? 0.022 10.410 -0.199 1.00 85.00 105 LEU A C 1
ATOM 859 O O . LEU A 1 105 ? -1.058 9.991 0.223 1.00 85.00 105 LEU A O 1
ATOM 863 N N . PRO A 1 106 ? 0.087 11.424 -1.074 1.00 81.31 106 PRO A N 1
ATOM 864 C CA . PRO A 1 106 ? -1.108 11.918 -1.743 1.00 81.31 106 PRO A CA 1
ATOM 865 C C . PRO A 1 106 ? -1.759 10.789 -2.560 1.00 81.31 106 PRO A C 1
ATOM 867 O O . PRO A 1 106 ? -1.069 9.995 -3.202 1.00 81.31 106 PRO A O 1
ATOM 870 N N . MET A 1 107 ? -3.087 10.706 -2.491 1.00 72.06 107 MET A N 1
ATOM 871 C CA . MET A 1 107 ? -3.897 9.839 -3.344 1.00 72.06 107 MET A CA 1
ATOM 872 C C . MET A 1 107 ? -4.651 10.744 -4.312 1.00 72.06 107 MET A C 1
ATOM 874 O O . MET A 1 107 ? -5.503 11.516 -3.867 1.00 72.06 107 MET A O 1
ATOM 878 N N . ASP A 1 108 ? -4.282 10.673 -5.588 1.00 59.78 108 ASP A N 1
ATOM 879 C CA . ASP A 1 108 ? -4.957 11.374 -6.685 1.00 59.78 108 ASP A CA 1
ATOM 880 C C . ASP A 1 108 ? -6.218 10.622 -7.147 1.00 59.78 108 ASP A C 1
ATOM 882 O O . ASP A 1 108 ? -6.213 9.365 -7.114 1.00 59.78 108 ASP A O 1
#

Secondary structure (DSSP, 8-state):
-PPPP------STTTHHHHHHHHHHHHHHHHHHHHT--S-B-HHHHHHHHHTT-EEEETTEEEEE-TTS-EEEEEE-TTS-EEEE--SS--HHHHSS-BEEEPPPP--

Organism: NCBI:txid268407

pLDDT: mean 79.73, std 13.75, range [38.06, 94.56]

Foldseek 3Di:
DDDDDDDDPDDPPVCPVVVVVLVVQLVVLLVVLVVPDDDWDFPVVVVVVQLVFWWKDFRQWIWHADPVSAIWIWGQDSVRDTDIDGDPDDDVVNRPTIMGTDDDDDDD

Sequence (108 aa):
MKGFSFELLWNSESRVDAEADLDRRYQEMLTAVECNKRDEFSFQEDERRILNGEGCASGKWRLQHAPDGTVRLGSLQADGSYNWMQPIYYPPILLDLKWHVVDTLPMD